Protein AF-A0A4Y2Q207-F1 (afdb_monomer_lite)

Radius of gyration: 20.6 Å; chains: 1; bounding box: 51×40×43 Å

pLDDT: mean 74.13, std 17.1, range [38.62, 97.88]

InterPro domains:
  IPR036397 Ribonuclease H superfamily [G3DSA:3.30.420.10] (2-113)

Structure (mmCIF, N/CA/C/O backbone):
data_AF-A0A4Y2Q207-F1
#
_entry.id   AF-A0A4Y2Q207-F1
#
loop_
_atom_site.group_PDB
_atom_site.id
_atom_site.type_symbol
_atom_site.label_atom_id
_atom_site.label_alt_id
_atom_site.label_comp_id
_atom_site.label_asym_id
_atom_site.label_entity_id
_atom_site.label_seq_id
_atom_site.pdbx_PDB_ins_code
_atom_site.Cartn_x
_atom_site.Cartn_y
_atom_site.Cartn_z
_atom_site.occupancy
_atom_site.B_iso_or_equiv
_atom_site.auth_seq_id
_atom_site.auth_comp_id
_atom_site.auth_asym_id
_atom_site.auth_atom_id
_atom_site.pdbx_PDB_model_num
ATOM 1 N N . MET A 1 1 ? 18.652 -3.432 -2.809 1.00 51.81 1 MET A N 1
ATOM 2 C CA . MET A 1 1 ? 17.576 -2.904 -1.948 1.00 51.81 1 MET A CA 1
ATOM 3 C C . MET A 1 1 ? 18.080 -1.594 -1.377 1.00 51.81 1 MET A C 1
ATOM 5 O O . MET A 1 1 ? 19.104 -1.617 -0.712 1.00 51.81 1 MET A O 1
ATOM 9 N N . VAL A 1 2 ? 17.460 -0.465 -1.726 1.00 60.44 2 VAL A N 1
ATOM 10 C CA . VAL A 1 2 ? 17.807 0.835 -1.131 1.00 60.44 2 VAL A CA 1
ATOM 11 C C . VAL A 1 2 ? 16.915 0.997 0.091 1.00 60.44 2 VAL A C 1
ATOM 13 O O . VAL A 1 2 ? 15.696 0.964 -0.050 1.00 60.44 2 VAL A O 1
ATOM 16 N N . CYS A 1 3 ? 17.508 1.103 1.276 1.00 70.88 3 CYS A N 1
ATOM 17 C CA . CYS A 1 3 ? 16.772 1.384 2.501 1.00 70.88 3 CYS A CA 1
ATOM 18 C C . CYS A 1 3 ? 16.899 2.881 2.779 1.00 70.88 3 CYS A C 1
ATOM 20 O O . CYS A 1 3 ? 18.012 3.383 2.927 1.00 70.88 3 CYS A O 1
ATOM 22 N N . ILE A 1 4 ? 15.779 3.600 2.782 1.00 82.88 4 ILE A N 1
ATOM 23 C CA . ILE A 1 4 ? 15.764 5.022 3.123 1.00 82.88 4 ILE A CA 1
ATOM 24 C C . ILE A 1 4 ? 15.659 5.117 4.643 1.00 82.88 4 ILE A C 1
ATOM 26 O O . ILE A 1 4 ? 14.707 4.604 5.230 1.00 82.88 4 ILE A O 1
ATOM 30 N N . SER A 1 5 ? 16.633 5.766 5.280 1.00 89.25 5 SER A N 1
ATOM 31 C CA . SER A 1 5 ? 16.590 6.015 6.720 1.00 89.25 5 SER A CA 1
ATOM 32 C C . SER A 1 5 ? 15.423 6.940 7.057 1.00 89.25 5 SER A C 1
ATOM 34 O O . SER A 1 5 ? 15.319 8.047 6.525 1.00 89.25 5 SER A O 1
ATOM 36 N N . LEU A 1 6 ? 14.543 6.496 7.954 1.00 89.50 6 LEU A N 1
ATOM 37 C CA . LEU A 1 6 ? 13.479 7.342 8.483 1.00 89.50 6 LEU A CA 1
ATOM 38 C C . LEU A 1 6 ? 14.076 8.411 9.401 1.00 89.50 6 LEU A C 1
ATOM 40 O O . LEU A 1 6 ? 14.979 8.141 10.191 1.00 89.50 6 LEU A O 1
ATOM 44 N N . THR A 1 7 ? 13.533 9.625 9.334 1.00 95.00 7 THR A N 1
ATOM 45 C CA . THR A 1 7 ? 13.849 10.661 10.320 1.00 95.00 7 THR A CA 1
ATOM 46 C C . THR A 1 7 ? 13.283 10.263 11.687 1.00 95.00 7 THR A C 1
ATOM 48 O O . THR A 1 7 ? 12.365 9.436 11.791 1.00 95.00 7 THR A O 1
ATOM 51 N N . ALA A 1 8 ? 13.798 10.873 12.758 1.00 95.31 8 ALA A N 1
ATOM 52 C CA . ALA A 1 8 ? 13.261 10.665 14.103 1.00 95.31 8 ALA A CA 1
ATOM 53 C C . ALA A 1 8 ? 11.764 11.029 14.181 1.00 95.31 8 ALA A C 1
ATOM 55 O O . ALA A 1 8 ? 10.983 10.298 14.788 1.00 95.31 8 ALA A O 1
ATOM 56 N N . GLY A 1 9 ? 11.352 12.100 13.491 1.00 96.62 9 GLY A N 1
ATOM 57 C CA . GLY A 1 9 ? 9.953 12.526 13.407 1.00 96.62 9 GLY A CA 1
ATOM 58 C C . GLY A 1 9 ? 9.052 11.492 12.727 1.00 96.62 9 GLY A C 1
ATOM 59 O O . GLY A 1 9 ? 8.022 11.126 13.289 1.00 96.62 9 GLY A O 1
ATOM 60 N N . HIS A 1 10 ? 9.463 10.952 11.571 1.00 93.12 10 HIS A N 1
ATOM 61 C CA . HIS A 1 10 ? 8.705 9.892 10.890 1.00 93.12 10 HIS A CA 1
ATOM 62 C C . HIS A 1 10 ? 8.578 8.642 11.767 1.00 93.12 10 HIS A C 1
ATOM 64 O O . HIS A 1 10 ? 7.493 8.082 11.907 1.00 93.12 10 HIS A O 1
ATOM 70 N N . SER A 1 11 ? 9.674 8.241 12.416 1.00 94.75 11 SER A N 1
ATOM 71 C CA . SER A 1 11 ? 9.689 7.076 13.306 1.00 94.75 11 SER A CA 1
ATOM 72 C C . SER A 1 11 ? 8.743 7.246 14.500 1.00 94.75 11 SER A C 1
ATOM 74 O O . SER A 1 11 ? 8.016 6.316 14.852 1.00 94.75 11 SER A O 1
ATOM 76 N N . ALA A 1 12 ? 8.719 8.436 15.110 1.00 96.69 12 ALA A N 1
ATOM 77 C CA . ALA A 1 12 ? 7.817 8.750 16.214 1.00 96.69 12 ALA A CA 1
ATOM 78 C C . ALA A 1 12 ? 6.346 8.765 15.769 1.00 96.69 12 ALA A C 1
ATOM 80 O O . ALA A 1 12 ? 5.500 8.199 16.461 1.00 96.69 12 ALA A O 1
ATOM 81 N N . ALA A 1 13 ? 6.045 9.343 14.602 1.00 97.06 13 ALA A N 1
ATOM 82 C CA . ALA A 1 13 ? 4.693 9.372 14.048 1.00 97.06 13 ALA A CA 1
ATOM 83 C C . ALA A 1 13 ? 4.166 7.960 13.746 1.00 97.06 13 ALA A C 1
ATOM 85 O O . ALA A 1 13 ? 3.066 7.616 14.174 1.00 97.06 13 ALA A O 1
ATOM 86 N N . HIS A 1 14 ? 4.971 7.113 13.093 1.00 94.00 14 HIS A N 1
ATOM 87 C CA . HIS A 1 14 ? 4.603 5.719 12.826 1.00 94.00 14 HIS A CA 1
ATOM 88 C C . HIS A 1 14 ? 4.359 4.941 14.121 1.00 94.00 14 HIS A C 1
ATOM 90 O O . HIS A 1 14 ? 3.379 4.206 14.229 1.00 94.00 14 HIS A O 1
ATOM 96 N N . ARG A 1 15 ? 5.226 5.125 15.126 1.00 96.62 15 ARG A N 1
ATOM 97 C CA . ARG A 1 15 ? 5.059 4.480 16.433 1.00 96.62 15 ARG A CA 1
ATOM 98 C C . ARG A 1 15 ? 3.774 4.926 17.119 1.00 96.62 15 ARG A C 1
ATOM 100 O O . ARG A 1 15 ? 3.045 4.076 17.616 1.00 96.62 15 ARG A O 1
ATOM 107 N N . ARG A 1 16 ? 3.499 6.230 17.143 1.00 97.88 16 ARG A N 1
ATOM 108 C CA . ARG A 1 16 ? 2.290 6.785 17.755 1.00 97.88 16 ARG A CA 1
ATOM 109 C C . ARG A 1 16 ? 1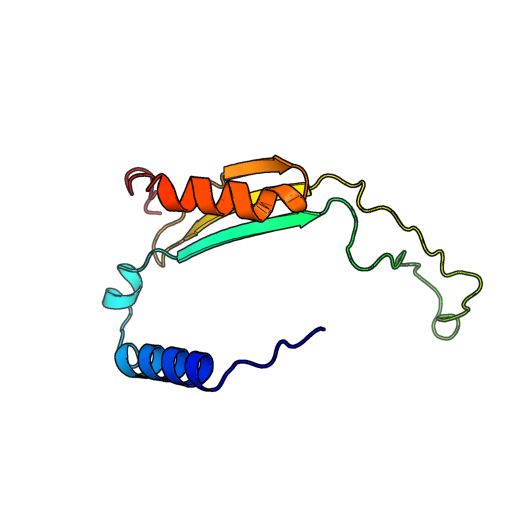.036 6.231 17.085 1.00 97.88 16 ARG A C 1
ATOM 111 O O . ARG A 1 16 ? 0.169 5.718 17.780 1.00 97.88 16 ARG A O 1
ATOM 118 N N . TRP A 1 17 ? 0.992 6.246 15.753 1.00 95.56 17 TRP A N 1
ATOM 119 C CA . TRP A 1 17 ? -0.121 5.675 14.999 1.00 95.56 17 TRP A CA 1
ATOM 120 C C . TRP A 1 17 ? -0.311 4.185 15.319 1.00 95.56 17 TRP A C 1
ATOM 122 O O . TRP A 1 17 ? -1.426 3.753 15.590 1.00 95.56 17 TRP A O 1
ATOM 132 N N . ALA A 1 18 ? 0.769 3.399 15.367 1.00 95.00 18 ALA A N 1
ATOM 133 C CA . ALA A 1 18 ? 0.684 1.979 15.710 1.00 95.00 18 ALA A CA 1
ATOM 134 C C . ALA A 1 18 ? 0.196 1.743 17.151 1.00 95.00 18 ALA A C 1
ATOM 136 O O . ALA A 1 18 ? -0.545 0.798 17.399 1.00 95.00 18 ALA A O 1
ATOM 137 N N . GLN A 1 19 ? 0.590 2.596 18.101 1.00 97.44 19 GLN A N 1
ATOM 138 C CA . GLN A 1 19 ? 0.135 2.520 19.492 1.00 97.44 19 GLN A CA 1
ATOM 139 C C . GLN A 1 19 ? -1.348 2.879 19.636 1.00 97.44 19 GLN A C 1
ATOM 141 O O . GLN A 1 19 ? -2.073 2.173 20.334 1.00 97.44 19 GLN A O 1
ATOM 146 N N . GLU A 1 20 ? -1.802 3.938 18.963 1.00 96.69 20 GLU A N 1
ATOM 147 C CA . GLU A 1 20 ? -3.204 4.382 18.966 1.00 96.69 20 GLU A CA 1
ATOM 148 C C . GLU A 1 20 ? -4.143 3.305 18.399 1.00 96.69 20 GLU A C 1
ATOM 150 O O . GLU A 1 20 ? -5.237 3.094 18.922 1.00 96.69 20 GLU A O 1
ATOM 155 N N . HIS A 1 21 ? -3.686 2.564 17.389 1.00 93.69 21 HIS A N 1
ATOM 156 C CA . HIS A 1 21 ? -4.475 1.540 16.702 1.00 93.69 21 HIS A CA 1
ATOM 157 C C . HIS A 1 21 ? -4.143 0.102 17.141 1.00 93.69 21 HIS A C 1
ATOM 159 O O . HIS A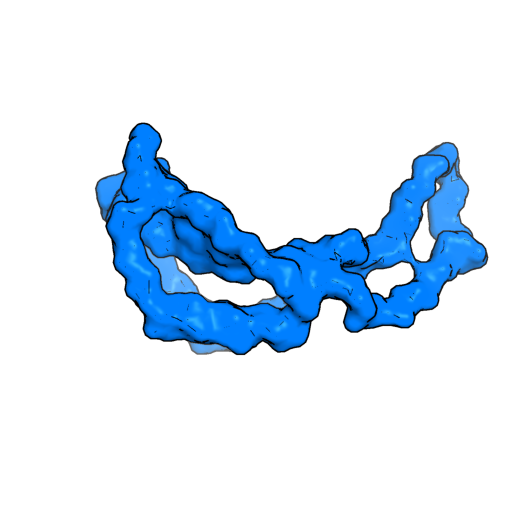 1 21 ? -4.642 -0.856 16.559 1.00 93.69 21 HIS A O 1
ATOM 165 N N . LEU A 1 22 ? -3.342 -0.078 18.200 1.00 95.69 22 LEU A N 1
ATOM 166 C CA . LEU A 1 22 ? -2.878 -1.396 18.662 1.00 95.69 22 LEU A CA 1
ATOM 167 C C . LEU A 1 22 ? -4.025 -2.344 19.044 1.00 95.69 22 LEU A C 1
ATOM 169 O O . LEU A 1 22 ? -3.897 -3.559 18.924 1.00 95.69 22 LEU A O 1
ATOM 173 N N . ARG A 1 23 ? -5.131 -1.787 19.547 1.00 96.19 23 ARG A N 1
ATOM 174 C CA . ARG A 1 23 ? -6.300 -2.545 20.020 1.00 96.19 23 ARG A CA 1
ATOM 175 C C . ARG A 1 23 ? -7.393 -2.705 18.967 1.00 96.19 23 ARG A C 1
ATOM 177 O O . ARG A 1 23 ? -8.463 -3.199 19.305 1.00 96.19 23 ARG A O 1
ATOM 184 N N . TRP A 1 24 ? -7.159 -2.267 17.731 1.00 95.44 24 TRP A N 1
ATOM 185 C CA . TRP A 1 24 ? -8.146 -2.430 16.672 1.00 95.44 24 TRP A CA 1
ATOM 186 C C . TRP A 1 24 ? -8.444 -3.905 16.423 1.00 95.44 24 TRP A C 1
ATOM 188 O O . TRP A 1 24 ? -7.551 -4.709 16.154 1.00 95.44 24 TRP A O 1
ATOM 198 N N . GLY A 1 25 ? -9.724 -4.246 16.533 1.00 92.69 25 GLY A N 1
ATOM 199 C CA . GLY A 1 25 ? -10.253 -5.542 16.171 1.00 92.69 25 GLY A CA 1
ATOM 200 C C . GLY A 1 25 ? -10.681 -5.576 14.708 1.00 92.69 25 GLY A C 1
ATOM 201 O O . GLY A 1 25 ? -10.481 -4.652 13.917 1.00 92.69 25 GLY A O 1
ATOM 202 N N . ARG A 1 26 ? -11.309 -6.688 14.325 1.00 91.75 26 ARG A N 1
ATOM 203 C CA . ARG A 1 26 ? -11.770 -6.894 12.947 1.00 91.75 26 ARG A CA 1
ATOM 204 C C . ARG A 1 26 ? -12.833 -5.875 12.525 1.00 91.75 26 ARG A C 1
ATOM 206 O O . ARG A 1 26 ? -12.864 -5.504 11.356 1.00 91.75 26 ARG A O 1
ATOM 213 N N . ALA A 1 27 ? -13.686 -5.437 13.451 1.00 90.44 27 ALA A N 1
ATOM 214 C CA . ALA A 1 27 ? -14.747 -4.472 13.174 1.00 90.44 27 ALA A CA 1
ATOM 215 C C . ALA A 1 27 ? -14.177 -3.079 12.872 1.00 90.44 27 ALA A C 1
ATOM 217 O O . ALA A 1 27 ? -14.587 -2.448 11.902 1.00 90.44 27 ALA A O 1
ATOM 218 N N . GLU A 1 28 ? -13.184 -2.631 13.640 1.00 91.56 28 GLU A N 1
ATOM 219 C CA . GLU A 1 28 ? -12.495 -1.362 13.407 1.00 91.56 28 GLU A CA 1
ATOM 220 C C . GLU A 1 28 ? -11.721 -1.395 12.087 1.00 91.56 28 GLU A C 1
ATOM 222 O O . GLU A 1 28 ? -11.894 -0.512 11.247 1.00 91.56 28 GLU A O 1
ATOM 227 N N . CYS A 1 29 ? -10.954 -2.462 11.844 1.00 90.69 29 CYS A N 1
ATOM 228 C CA . CYS A 1 29 ? -10.216 -2.631 10.592 1.00 90.69 29 CYS A CA 1
ATOM 229 C C . CYS A 1 29 ? -11.140 -2.739 9.366 1.00 90.69 29 CYS A C 1
ATOM 231 O O . CYS A 1 29 ? -10.758 -2.340 8.269 1.00 90.69 29 CYS A O 1
ATOM 233 N N . SER A 1 30 ? -12.364 -3.249 9.533 1.00 89.44 30 SER A N 1
ATOM 234 C CA . SER A 1 30 ? -13.358 -3.343 8.458 1.00 89.44 30 SER A CA 1
ATOM 235 C C . SER A 1 30 ? -13.837 -1.978 7.952 1.00 89.44 30 SER A C 1
ATOM 237 O O . SER A 1 30 ? -14.385 -1.911 6.851 1.00 89.44 30 SER A O 1
ATOM 239 N N . ASN A 1 31 ? -13.649 -0.910 8.730 1.00 88.88 31 ASN A N 1
ATOM 240 C CA . ASN A 1 31 ? -14.005 0.453 8.333 1.00 88.88 31 ASN A CA 1
ATOM 241 C C . ASN A 1 31 ? -12.868 1.167 7.582 1.00 88.88 31 ASN A C 1
ATOM 243 O O . ASN A 1 31 ? -13.043 2.301 7.142 1.00 88.88 31 ASN A O 1
ATOM 247 N N . VAL A 1 32 ? -11.706 0.523 7.433 1.00 88.75 32 VAL A N 1
ATOM 248 C CA . VAL A 1 32 ? -10.531 1.096 6.771 1.00 88.75 32 VAL A CA 1
ATOM 249 C C . VAL A 1 32 ? -10.527 0.714 5.294 1.00 88.75 32 VAL A C 1
ATOM 251 O O . VAL A 1 32 ? -10.594 -0.465 4.941 1.00 88.75 32 VAL A O 1
ATOM 254 N N . LEU A 1 33 ? -10.398 1.720 4.430 1.00 90.69 33 LEU A N 1
ATOM 255 C CA . LEU A 1 33 ? -10.116 1.548 3.010 1.00 90.69 33 LEU A CA 1
ATOM 256 C C . LEU A 1 33 ? -8.653 1.920 2.755 1.00 90.69 33 LEU A C 1
ATOM 258 O O . LEU A 1 33 ? -8.258 3.068 2.953 1.00 90.69 33 LEU A O 1
ATOM 262 N N . PHE A 1 34 ? -7.854 0.952 2.320 1.00 87.81 34 PHE A N 1
ATOM 263 C CA . PHE A 1 34 ? -6.497 1.190 1.846 1.00 87.81 34 PHE A CA 1
ATOM 264 C C . PHE A 1 34 ? -6.544 1.579 0.379 1.00 87.81 34 PHE A C 1
ATOM 266 O O . PHE A 1 34 ? -7.257 0.945 -0.392 1.00 87.81 34 PHE A O 1
ATOM 273 N N . THR A 1 35 ? -5.781 2.596 -0.007 1.00 87.12 35 THR A N 1
ATOM 274 C CA . THR A 1 35 ? -5.673 3.045 -1.397 1.00 87.12 35 THR A CA 1
ATOM 275 C C . THR A 1 35 ? -4.209 3.266 -1.721 1.00 87.12 35 THR A C 1
ATOM 277 O O . THR A 1 35 ? -3.526 3.936 -0.941 1.00 87.12 35 THR A O 1
ATOM 280 N N . ASP A 1 36 ? -3.735 2.769 -2.856 1.00 87.50 36 ASP A N 1
ATOM 281 C CA . ASP A 1 36 ? -2.366 3.023 -3.300 1.00 87.50 36 ASP A CA 1
ATOM 282 C C . ASP A 1 36 ? -2.304 3.294 -4.806 1.00 87.50 36 ASP A C 1
ATOM 284 O O . ASP A 1 36 ? -3.237 3.021 -5.566 1.00 87.50 36 ASP A O 1
ATOM 288 N N . VAL A 1 37 ? -1.194 3.890 -5.237 1.00 85.31 37 VAL A N 1
ATOM 289 C CA . VAL A 1 37 ? -0.843 4.021 -6.648 1.00 85.31 37 VAL A CA 1
ATOM 290 C C . VAL A 1 37 ? 0.461 3.269 -6.871 1.00 85.31 37 VAL A C 1
ATOM 292 O O . VAL A 1 37 ? 1.511 3.649 -6.363 1.00 85.31 37 VAL A O 1
ATOM 295 N N . SER A 1 38 ? 0.425 2.242 -7.708 1.00 85.69 38 SER A N 1
ATOM 296 C CA . SER A 1 38 ? 1.598 1.456 -8.086 1.00 85.69 38 SER A CA 1
ATOM 297 C C . SER A 1 38 ? 1.986 1.706 -9.546 1.00 85.69 38 SER A C 1
ATOM 299 O O . SER A 1 38 ? 1.134 1.875 -10.415 1.00 85.69 38 SER A O 1
ATOM 301 N N . TYR A 1 39 ? 3.290 1.732 -9.846 1.00 83.88 39 TYR A N 1
ATOM 302 C CA . TYR A 1 39 ? 3.804 1.845 -11.219 1.00 83.88 39 TYR A CA 1
ATOM 303 C C . TYR A 1 39 ? 4.494 0.555 -11.656 1.00 83.88 39 TYR A C 1
ATOM 305 O O . TYR A 1 39 ? 5.548 0.191 -11.128 1.00 83.88 39 TYR A O 1
ATOM 313 N N . PHE A 1 40 ? 3.950 -0.081 -12.687 1.00 83.12 40 PHE A N 1
ATOM 314 C CA . PHE A 1 40 ? 4.515 -1.268 -13.315 1.00 83.12 40 PHE A CA 1
ATOM 315 C C . PHE A 1 40 ? 5.262 -0.867 -14.583 1.00 83.12 40 PHE A C 1
ATOM 317 O O . PHE A 1 40 ? 4.673 -0.440 -15.574 1.00 83.12 40 PHE A O 1
ATOM 324 N N . SER A 1 41 ? 6.587 -0.987 -14.548 1.00 77.94 41 SER A N 1
ATOM 325 C CA . SER A 1 41 ? 7.436 -0.748 -15.715 1.00 77.94 41 SER A CA 1
ATOM 326 C C . SER A 1 41 ? 7.385 -1.949 -16.658 1.00 77.94 41 SER A C 1
ATOM 328 O O . SER A 1 41 ? 7.553 -3.080 -16.208 1.00 77.94 41 SER A O 1
ATOM 330 N N . VAL A 1 42 ? 7.230 -1.707 -17.964 1.00 74.00 42 VAL A N 1
ATOM 331 C CA . VAL A 1 42 ? 7.308 -2.767 -18.990 1.00 74.00 42 VAL A CA 1
ATOM 332 C C . VAL A 1 42 ? 8.728 -3.345 -19.090 1.00 74.00 42 VAL A C 1
ATOM 334 O O . VAL A 1 42 ? 8.912 -4.502 -19.450 1.00 74.00 42 VAL A O 1
ATOM 337 N N . GLN A 1 43 ? 9.749 -2.565 -18.723 1.00 68.56 43 GLN A N 1
ATOM 338 C CA . GLN A 1 43 ? 11.129 -3.040 -18.606 1.00 68.56 43 GLN A CA 1
ATOM 339 C C . GLN A 1 43 ? 11.462 -3.363 -17.145 1.00 68.56 43 GLN A C 1
ATOM 341 O O . GLN A 1 43 ? 11.187 -2.550 -16.255 1.00 68.56 43 GLN A O 1
ATOM 346 N N . SER A 1 44 ? 12.091 -4.516 -16.888 1.00 59.94 44 SER A N 1
ATOM 347 C CA . SER A 1 44 ? 12.534 -4.879 -15.541 1.00 59.94 44 SER A CA 1
ATOM 348 C C . SER A 1 44 ? 13.566 -3.863 -15.040 1.00 5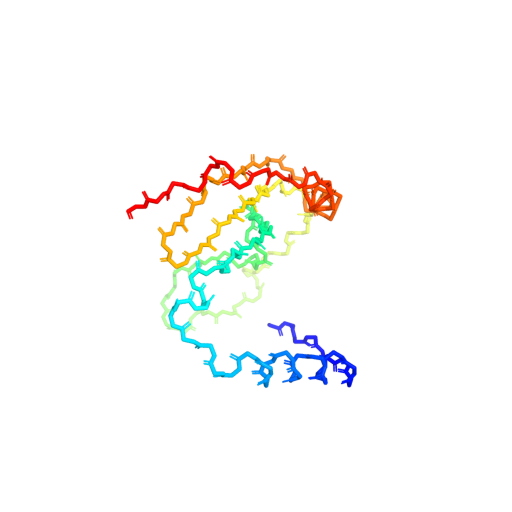9.94 44 SER A C 1
ATOM 350 O O . SER A 1 44 ? 14.602 -3.632 -15.662 1.00 59.94 44 SER A O 1
ATOM 352 N N . GLY A 1 45 ? 13.300 -3.247 -13.882 1.00 57.59 45 GLY A N 1
ATOM 353 C CA . GLY A 1 45 ? 14.216 -2.271 -13.269 1.00 57.59 45 GLY A CA 1
ATOM 354 C C . GLY A 1 45 ? 15.597 -2.853 -12.940 1.00 57.59 45 GLY A C 1
ATOM 355 O O . GLY A 1 45 ? 16.562 -2.114 -12.776 1.00 57.59 45 GLY A O 1
ATOM 356 N N . ASN A 1 46 ? 15.699 -4.183 -12.896 1.00 58.31 46 ASN A N 1
ATOM 357 C CA . ASN A 1 46 ? 16.949 -4.920 -12.897 1.00 58.31 46 ASN A CA 1
ATOM 358 C C . ASN A 1 46 ? 17.117 -5.533 -14.291 1.00 58.31 46 ASN A C 1
ATOM 360 O O . ASN A 1 46 ? 16.489 -6.547 -14.598 1.00 58.31 46 ASN A O 1
ATOM 364 N N . ARG A 1 47 ? 17.926 -4.906 -15.148 1.00 60.28 47 ARG A N 1
ATOM 365 C CA . ARG A 1 47 ? 18.197 -5.301 -16.547 1.00 60.28 47 ARG A CA 1
ATOM 366 C C . ARG A 1 47 ? 18.982 -6.619 -16.664 1.00 60.28 47 ARG A C 1
ATOM 368 O O . ARG A 1 47 ? 19.755 -6.818 -17.594 1.00 60.28 47 ARG A O 1
ATOM 375 N N . ARG A 1 48 ? 18.826 -7.529 -15.700 1.00 56.12 48 ARG A N 1
ATOM 376 C CA . ARG A 1 48 ? 19.355 -8.885 -15.784 1.00 56.12 48 ARG A CA 1
ATOM 377 C C . ARG A 1 48 ? 18.495 -9.661 -16.766 1.00 56.12 48 ARG A C 1
ATOM 379 O O . ARG A 1 48 ? 17.369 -10.035 -16.453 1.00 56.12 48 ARG A O 1
ATOM 386 N N . ILE A 1 49 ? 19.061 -9.936 -17.932 1.00 55.97 49 ILE A N 1
ATOM 387 C CA . ILE A 1 49 ? 18.599 -11.039 -18.765 1.00 55.97 49 ILE A CA 1
ATOM 388 C C . ILE A 1 49 ? 18.821 -12.307 -17.932 1.00 55.97 49 ILE A C 1
ATOM 390 O O . ILE A 1 49 ? 19.956 -12.641 -17.587 1.00 55.97 49 ILE A O 1
ATOM 394 N N . ILE A 1 50 ? 17.738 -12.976 -17.536 1.00 59.00 50 ILE A N 1
ATOM 395 C CA . ILE A 1 50 ? 17.823 -14.251 -16.823 1.00 59.00 50 ILE A CA 1
ATOM 396 C C . ILE A 1 50 ? 18.183 -15.309 -17.865 1.00 59.00 50 ILE A C 1
ATOM 398 O O . ILE A 1 50 ? 17.344 -15.718 -18.661 1.00 59.00 50 ILE A O 1
ATOM 402 N N . ILE A 1 51 ? 19.451 -15.719 -17.883 1.00 59.38 51 ILE A N 1
ATOM 403 C CA . ILE A 1 51 ? 19.939 -16.804 -18.735 1.00 59.38 51 ILE A CA 1
ATOM 404 C C . ILE A 1 51 ? 20.079 -18.045 -17.857 1.00 59.38 51 ILE A C 1
ATOM 406 O O . ILE A 1 51 ? 20.884 -18.059 -16.925 1.00 59.38 51 ILE A O 1
ATOM 410 N N . TRP A 1 52 ? 19.313 -19.094 -18.152 1.00 61.12 52 TRP A N 1
ATOM 411 C CA . TRP A 1 52 ? 19.491 -20.399 -17.520 1.00 61.12 52 TRP A CA 1
ATOM 412 C C . TRP A 1 52 ? 20.835 -20.989 -17.964 1.00 61.12 52 TRP A C 1
ATOM 414 O O . TRP A 1 52 ? 21.073 -21.155 -19.160 1.00 61.12 52 TRP A O 1
ATOM 424 N N . ARG A 1 53 ? 21.740 -21.266 -17.018 1.00 63.22 53 ARG A N 1
ATOM 425 C CA . ARG A 1 53 ? 23.053 -21.873 -17.294 1.00 63.22 53 ARG A CA 1
ATOM 426 C C . ARG A 1 53 ? 23.389 -22.943 -16.262 1.00 63.22 53 ARG A C 1
ATOM 428 O O . ARG A 1 53 ? 22.911 -22.896 -15.130 1.00 63.22 53 ARG A O 1
ATOM 435 N N . ALA A 1 54 ? 24.240 -23.890 -16.652 1.00 74.62 54 ALA A N 1
ATOM 436 C CA . ALA A 1 54 ? 24.758 -24.915 -15.755 1.00 74.62 54 ALA A CA 1
ATOM 437 C C . ALA A 1 54 ? 25.503 -24.292 -14.557 1.00 74.62 54 ALA A C 1
ATOM 439 O O . ALA A 1 54 ? 26.175 -23.257 -14.680 1.00 74.62 54 ALA A O 1
ATOM 440 N N . ARG A 1 55 ? 25.384 -24.943 -13.395 1.00 65.19 55 ARG A N 1
ATOM 441 C CA . ARG A 1 55 ? 26.010 -24.544 -12.126 1.00 65.19 55 ARG A CA 1
ATOM 442 C C . ARG A 1 55 ? 27.517 -24.309 -12.330 1.00 65.19 55 ARG A C 1
ATOM 444 O O . ARG A 1 55 ? 28.224 -25.222 -12.730 1.00 65.19 55 ARG A O 1
ATOM 451 N N . GLY A 1 56 ? 27.992 -23.090 -12.054 1.00 66.12 56 GLY A N 1
ATOM 452 C CA . GLY A 1 56 ? 29.417 -22.719 -12.131 1.00 66.12 56 GLY A CA 1
ATOM 453 C C . GLY A 1 56 ? 29.820 -21.777 -13.275 1.00 66.12 56 GLY A C 1
ATOM 454 O O . GLY A 1 56 ? 30.968 -21.357 -13.318 1.00 66.12 56 GLY A O 1
ATOM 455 N N . THR A 1 57 ? 28.903 -21.392 -14.172 1.00 66.62 57 THR A N 1
ATOM 456 C CA . THR A 1 57 ? 29.205 -20.508 -15.330 1.00 66.62 57 THR A CA 1
ATOM 457 C C . THR A 1 57 ? 28.599 -19.097 -15.233 1.00 66.62 57 THR A C 1
ATOM 459 O O . THR A 1 57 ? 28.596 -18.332 -16.202 1.00 66.62 57 THR A O 1
ATOM 462 N N . GLY A 1 58 ? 28.044 -18.742 -14.071 1.00 59.75 58 GLY A N 1
ATOM 463 C CA . GLY A 1 58 ? 27.401 -17.449 -13.833 1.00 59.75 58 GLY A CA 1
ATOM 464 C C . GLY A 1 58 ? 28.407 -16.403 -13.360 1.00 59.75 58 GLY A C 1
ATOM 465 O O . GLY A 1 58 ? 29.107 -16.659 -12.387 1.00 59.75 58 GLY A O 1
ATOM 466 N N . ASN A 1 59 ? 28.414 -15.234 -14.013 1.00 59.31 59 ASN A N 1
ATOM 467 C CA . ASN A 1 59 ? 29.155 -13.996 -13.681 1.00 59.31 59 ASN A CA 1
ATOM 468 C C . ASN A 1 59 ? 30.375 -13.654 -14.561 1.00 59.31 59 ASN A C 1
ATOM 470 O O . ASN A 1 59 ? 31.308 -13.022 -14.075 1.00 59.31 59 ASN A O 1
ATOM 474 N N . ASN A 1 60 ? 30.374 -13.981 -15.860 1.00 64.81 60 ASN A N 1
ATOM 475 C CA . ASN A 1 60 ? 31.324 -13.340 -16.781 1.00 64.81 60 ASN A CA 1
ATOM 476 C C . ASN A 1 60 ? 30.781 -11.953 -17.219 1.00 64.81 60 ASN A C 1
ATOM 478 O O . ASN A 1 60 ? 29.708 -11.901 -17.832 1.00 64.81 60 ASN A O 1
ATOM 482 N N . PRO A 1 61 ? 31.492 -10.844 -16.926 1.00 61.41 61 PRO A N 1
ATOM 483 C CA . PRO A 1 61 ? 31.073 -9.485 -17.283 1.00 61.41 61 PRO A CA 1
ATOM 484 C C . PRO A 1 61 ? 30.937 -9.251 -18.797 1.00 61.41 61 PRO A C 1
ATOM 486 O O . PRO A 1 61 ? 30.176 -8.378 -19.196 1.00 61.41 61 PRO A O 1
ATOM 489 N N . ALA A 1 62 ? 31.561 -10.074 -19.649 1.00 62.31 62 ALA A N 1
ATOM 490 C CA . ALA A 1 62 ? 31.394 -10.028 -21.106 1.00 62.31 62 ALA A CA 1
ATOM 491 C C . ALA A 1 62 ? 29.962 -10.349 -21.587 1.00 62.31 62 ALA A C 1
ATOM 493 O O . ALA A 1 62 ? 29.640 -10.120 -22.750 1.00 62.31 62 ALA A O 1
ATOM 494 N N . PHE A 1 63 ? 29.093 -10.878 -20.715 1.00 56.81 63 PHE A N 1
ATOM 495 C CA . PHE A 1 63 ? 27.689 -11.181 -21.028 1.00 56.81 63 PHE A CA 1
ATOM 496 C C . PHE A 1 63 ? 26.694 -10.269 -20.297 1.00 56.81 63 PHE A C 1
ATOM 498 O O . PHE A 1 63 ? 25.502 -10.576 -20.244 1.00 56.81 63 PHE A O 1
ATOM 505 N N . VAL A 1 64 ? 27.171 -9.166 -19.713 1.00 55.56 64 VAL A N 1
ATOM 506 C CA . VAL A 1 64 ? 26.338 -8.148 -19.067 1.00 55.56 64 VAL A CA 1
ATOM 507 C C . VAL A 1 64 ? 26.266 -6.939 -19.996 1.00 55.56 64 VAL A C 1
ATOM 509 O O . VAL A 1 64 ? 27.272 -6.287 -20.247 1.00 55.56 64 VAL A O 1
ATOM 512 N N . HIS A 1 65 ? 25.078 -6.648 -20.529 1.00 58.78 65 HIS A N 1
ATOM 513 C CA . HIS A 1 65 ? 24.851 -5.480 -21.380 1.00 58.78 6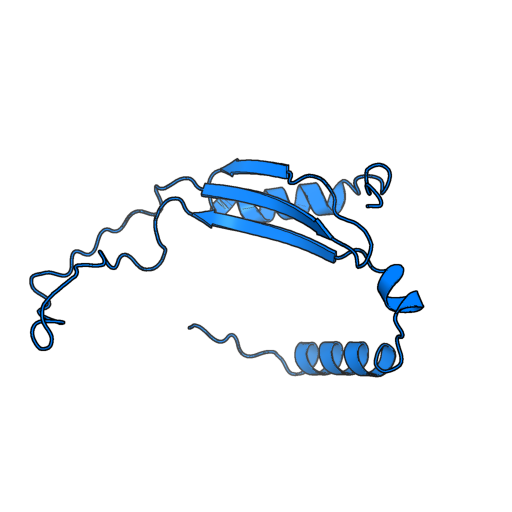5 HIS A CA 1
ATOM 514 C C . HIS A 1 65 ? 24.167 -4.358 -20.585 1.00 58.78 65 HIS A C 1
ATOM 516 O O . HIS A 1 65 ? 23.061 -4.536 -20.069 1.00 58.78 65 HIS A O 1
ATOM 522 N N . GLU A 1 66 ? 24.808 -3.192 -20.495 1.00 50.84 66 GLU A N 1
ATOM 523 C CA . GLU A 1 66 ? 24.219 -1.989 -19.905 1.00 50.84 66 GLU A CA 1
ATOM 524 C C . GLU A 1 66 ? 23.332 -1.264 -20.927 1.00 50.84 66 GLU A C 1
ATOM 526 O O . GLU A 1 66 ? 23.819 -0.524 -21.773 1.00 50.84 66 GLU A O 1
ATOM 531 N N . SER A 1 67 ? 22.008 -1.431 -20.850 1.00 54.53 67 SER A N 1
ATOM 532 C CA . SER A 1 67 ? 21.083 -0.681 -21.716 1.00 54.53 67 SER A CA 1
ATOM 533 C C . SER A 1 67 ? 20.477 0.528 -21.004 1.00 54.53 67 SER A C 1
ATOM 535 O O . SER A 1 67 ? 19.423 0.435 -20.384 1.00 54.53 67 SER A O 1
ATOM 537 N N . ALA A 1 68 ? 21.113 1.700 -21.056 1.00 59.25 68 ALA A N 1
ATOM 538 C CA . ALA A 1 68 ? 20.481 2.923 -20.561 1.00 59.25 68 ALA A CA 1
ATOM 539 C C . ALA A 1 68 ? 19.338 3.361 -21.487 1.00 59.25 68 ALA A C 1
ATOM 541 O O . ALA A 1 68 ? 19.603 3.803 -22.595 1.00 59.25 68 ALA A O 1
ATOM 542 N N . GLN A 1 69 ? 18.086 3.299 -21.013 1.00 53.66 69 GLN A N 1
ATOM 543 C CA . GLN A 1 69 ? 17.011 4.192 -21.464 1.00 53.66 69 GLN A CA 1
ATOM 544 C C . GLN A 1 69 ? 15.805 4.155 -20.510 1.00 53.66 69 GLN A C 1
ATOM 546 O O . GLN A 1 69 ? 15.122 3.146 -20.369 1.00 53.66 69 GLN A O 1
ATOM 551 N N . PHE A 1 70 ? 15.491 5.296 -19.893 1.00 50.44 70 PHE A N 1
ATOM 552 C CA . PHE A 1 70 ? 14.175 5.597 -19.308 1.00 50.44 70 PHE A CA 1
ATOM 553 C C . PHE A 1 70 ? 13.151 5.873 -20.433 1.00 50.44 70 PHE A C 1
ATOM 555 O O . PHE A 1 70 ? 12.518 6.925 -20.476 1.00 50.44 70 PHE A O 1
ATOM 562 N N . GLY A 1 71 ? 13.044 4.955 -21.397 1.00 55.84 71 GLY A N 1
ATOM 563 C CA . GLY A 1 71 ? 12.166 5.075 -22.569 1.00 55.84 71 GLY A CA 1
ATOM 564 C C . GLY A 1 71 ? 10.959 4.136 -22.538 1.00 55.84 71 GLY A C 1
ATOM 565 O O . GLY A 1 71 ? 9.996 4.354 -23.268 1.00 55.84 71 GLY A O 1
ATOM 566 N N . GLY A 1 72 ? 10.985 3.107 -21.685 1.00 64.88 72 GLY A N 1
ATOM 567 C CA . GLY A 1 72 ? 9.879 2.168 -21.531 1.00 64.88 72 GLY A CA 1
ATOM 568 C C . GLY A 1 72 ? 8.701 2.815 -20.810 1.00 64.88 72 GLY A C 1
ATOM 569 O O . GLY A 1 72 ? 8.826 3.245 -19.661 1.00 64.88 72 GLY A O 1
ATOM 570 N N . GLY A 1 73 ? 7.552 2.878 -21.484 1.00 74.44 73 GLY A N 1
ATOM 571 C CA . GLY A 1 73 ? 6.281 3.162 -20.829 1.00 74.44 73 GLY A CA 1
ATOM 572 C C . GLY A 1 73 ? 5.992 2.151 -19.716 1.00 74.44 73 GLY A C 1
ATOM 573 O O . GLY A 1 73 ? 6.605 1.085 -19.620 1.00 74.44 73 GLY A O 1
ATOM 574 N N . GLY A 1 74 ? 5.058 2.497 -18.850 1.00 81.69 74 GLY A N 1
ATOM 575 C CA . GLY A 1 74 ? 4.555 1.611 -17.818 1.00 81.69 74 GLY A CA 1
ATOM 576 C C . GLY A 1 74 ? 3.074 1.831 -17.609 1.00 81.69 74 GLY A C 1
ATOM 577 O O . GLY A 1 74 ? 2.452 2.697 -18.232 1.00 81.69 74 GLY A O 1
ATOM 578 N N . VAL A 1 75 ? 2.511 1.027 -16.725 1.00 86.50 75 VAL A N 1
ATOM 579 C CA . VAL A 1 75 ? 1.125 1.157 -16.303 1.00 86.50 75 VAL A CA 1
ATOM 580 C C . VAL A 1 75 ? 1.127 1.695 -14.884 1.00 86.50 75 VAL A C 1
ATOM 582 O O . VAL A 1 75 ? 1.730 1.113 -13.984 1.00 86.50 75 VAL A O 1
ATOM 585 N N . ILE A 1 76 ? 0.469 2.832 -14.699 1.00 86.62 76 ILE A N 1
ATOM 586 C CA . ILE A 1 76 ? 0.085 3.336 -13.387 1.00 86.62 76 ILE A CA 1
ATOM 587 C C . ILE A 1 76 ? -1.224 2.640 -13.039 1.00 86.62 76 ILE A C 1
ATOM 589 O O . ILE A 1 76 ? -2.185 2.732 -13.802 1.00 86.62 76 ILE A O 1
ATOM 593 N N . VAL A 1 77 ? -1.242 1.935 -11.919 1.00 87.50 77 VAL A N 1
ATOM 594 C CA . VAL A 1 77 ? -2.420 1.263 -11.378 1.00 87.50 77 VAL A CA 1
ATOM 595 C C . VAL A 1 77 ? -2.799 1.978 -10.096 1.00 87.50 77 VAL A C 1
ATOM 597 O O . VAL A 1 77 ? -1.942 2.197 -9.244 1.00 87.50 77 VAL A O 1
ATOM 600 N N . TRP A 1 78 ? -4.064 2.347 -9.977 1.00 89.00 78 TRP A N 1
ATOM 601 C CA . TRP A 1 78 ? -4.661 2.778 -8.724 1.00 89.00 78 TRP A CA 1
ATOM 602 C C . TRP A 1 78 ? -5.706 1.758 -8.304 1.00 89.00 78 TRP A C 1
ATOM 604 O O . TRP A 1 78 ? -6.504 1.306 -9.133 1.00 89.00 78 TRP A O 1
ATOM 614 N N . ASP A 1 79 ? -5.690 1.413 -7.026 1.00 89.12 79 ASP A N 1
ATOM 615 C CA . ASP A 1 79 ? -6.645 0.495 -6.438 1.00 89.12 79 ASP A CA 1
ATOM 616 C C . ASP A 1 79 ? -7.056 0.923 -5.034 1.00 89.12 79 ASP A C 1
ATOM 618 O O . ASP A 1 79 ? -6.492 1.830 -4.413 1.00 89.12 79 ASP A O 1
ATOM 622 N N . SER A 1 80 ? -8.132 0.307 -4.561 1.00 88.38 80 SER A N 1
ATOM 623 C CA . SER A 1 80 ? -8.586 0.444 -3.190 1.00 88.38 80 SER A CA 1
ATOM 624 C C . SER A 1 80 ? -9.086 -0.895 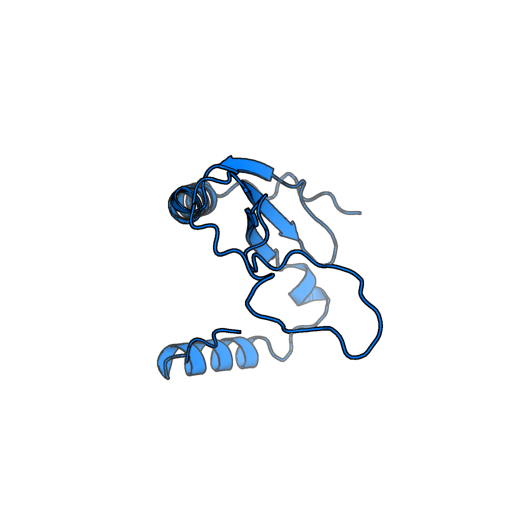-2.668 1.00 88.38 80 SER A C 1
ATOM 626 O O . SER A 1 80 ? -9.834 -1.603 -3.347 1.00 88.38 80 SER A O 1
ATOM 628 N N . VAL A 1 81 ? -8.686 -1.244 -1.450 1.00 91.56 81 VAL A N 1
ATOM 629 C CA . VAL A 1 81 ? -8.991 -2.527 -0.817 1.00 91.56 81 VAL A CA 1
ATOM 630 C C . VAL A 1 81 ? -9.358 -2.337 0.650 1.00 91.56 81 VAL A C 1
ATOM 632 O O . VAL A 1 81 ? -8.762 -1.539 1.369 1.00 91.56 81 VAL A O 1
ATOM 635 N N . SER A 1 82 ? -10.354 -3.083 1.106 1.00 91.94 82 SER A N 1
ATOM 636 C CA . SER A 1 82 ? -10.722 -3.230 2.512 1.00 91.94 82 SER A CA 1
ATOM 637 C C . SER A 1 82 ? -10.827 -4.717 2.853 1.00 91.94 82 SER A C 1
ATOM 639 O O . SER A 1 82 ? -10.722 -5.581 1.984 1.00 91.94 82 SER A O 1
ATOM 641 N N . ILE A 1 83 ? -11.057 -5.042 4.126 1.00 90.38 83 ILE A N 1
ATOM 642 C CA . ILE A 1 83 ? -11.206 -6.442 4.563 1.00 90.38 83 ILE A CA 1
ATOM 643 C C . ILE A 1 83 ? -12.356 -7.165 3.842 1.00 90.38 83 ILE A C 1
ATOM 645 O O . ILE A 1 83 ? -12.269 -8.371 3.629 1.00 90.38 83 ILE A O 1
ATOM 649 N N . ASN A 1 84 ? -13.420 -6.449 3.470 1.00 91.56 84 ASN A N 1
ATOM 650 C CA . ASN A 1 84 ? -14.636 -7.059 2.919 1.00 91.56 84 ASN A CA 1
ATOM 651 C C . ASN A 1 84 ? -14.846 -6.772 1.429 1.00 91.56 84 ASN A C 1
ATOM 653 O O . ASN A 1 84 ? -15.856 -7.192 0.868 1.00 91.56 84 ASN A O 1
ATOM 657 N N . ALA A 1 85 ? -13.973 -5.986 0.798 1.00 86.62 85 ALA A N 1
ATOM 658 C CA . ALA A 1 85 ? -14.221 -5.509 -0.552 1.00 86.62 85 ALA A CA 1
ATOM 659 C C . ALA A 1 85 ? -12.964 -4.981 -1.239 1.00 86.62 85 ALA A C 1
ATOM 661 O O . ALA A 1 85 ? -11.962 -4.644 -0.611 1.00 86.62 85 ALA A O 1
ATOM 662 N N . ARG A 1 86 ? -13.061 -4.841 -2.557 1.00 88.19 86 ARG A N 1
ATOM 663 C CA . ARG A 1 86 ? -12.085 -4.139 -3.389 1.00 88.19 86 ARG A CA 1
ATOM 664 C C . ARG A 1 86 ? -12.812 -3.367 -4.479 1.00 88.19 86 ARG A C 1
ATOM 666 O O . ARG A 1 86 ? -13.893 -3.778 -4.903 1.00 88.19 86 ARG A O 1
ATOM 673 N N . THR A 1 87 ? -12.225 -2.266 -4.922 1.00 83.81 87 THR A N 1
ATOM 674 C CA . THR A 1 87 ? -12.697 -1.547 -6.108 1.00 83.81 87 THR A CA 1
ATOM 675 C C . THR A 1 87 ? -12.061 -2.134 -7.364 1.00 83.81 87 THR A C 1
ATOM 677 O O . THR A 1 87 ? -11.049 -2.836 -7.296 1.00 83.81 87 THR A O 1
ATOM 680 N N . ASP A 1 88 ? -12.634 -1.823 -8.523 1.00 87.50 88 ASP A N 1
ATOM 681 C CA . ASP A 1 88 ? -11.977 -2.104 -9.796 1.00 87.50 88 ASP A CA 1
ATOM 682 C C . ASP A 1 88 ? -10.630 -1.373 -9.887 1.00 87.50 88 ASP A C 1
ATOM 684 O O . ASP A 1 88 ? -10.432 -0.302 -9.302 1.00 87.50 88 ASP A O 1
ATOM 688 N N . LEU A 1 89 ? -9.697 -1.969 -10.629 1.00 86.50 89 LEU A N 1
ATOM 689 C CA . LEU A 1 89 ? -8.381 -1.388 -10.868 1.00 86.50 89 LEU A CA 1
ATOM 690 C C . LEU A 1 89 ? -8.490 -0.290 -11.922 1.00 86.50 89 LEU A C 1
ATOM 692 O O . LEU A 1 89 ? -8.924 -0.539 -13.049 1.00 86.50 89 LEU A O 1
ATOM 696 N N . TYR A 1 90 ? -8.015 0.907 -11.594 1.00 86.81 90 TYR A N 1
ATOM 697 C CA . TYR A 1 90 ? -7.864 1.968 -12.579 1.00 86.81 90 TYR A CA 1
ATOM 698 C C . TYR A 1 90 ? -6.452 1.938 -13.161 1.00 86.81 90 TYR A C 1
ATOM 700 O O . TYR A 1 90 ? -5.470 2.168 -12.457 1.00 86.81 90 TYR A O 1
ATOM 708 N N . THR A 1 91 ? -6.343 1.680 -14.463 1.00 85.62 91 THR A N 1
ATOM 709 C CA . THR A 1 91 ? -5.056 1.602 -15.163 1.00 85.62 91 THR A CA 1
ATOM 710 C C . THR A 1 91 ? -4.868 2.773 -16.114 1.00 85.62 91 THR A C 1
ATOM 712 O O . THR A 1 91 ? -5.748 3.070 -16.922 1.00 85.62 91 THR A O 1
ATOM 715 N N . ARG A 1 92 ? -3.682 3.381 -16.108 1.00 84.31 92 ARG A N 1
ATOM 716 C CA . ARG A 1 92 ? -3.277 4.374 -17.106 1.00 84.31 92 ARG A CA 1
ATOM 717 C C . ARG A 1 92 ? -1.893 4.061 -17.652 1.00 84.31 92 ARG A C 1
ATOM 719 O O . ARG A 1 92 ? -0.928 3.961 -16.900 1.00 84.31 92 ARG A O 1
ATOM 726 N N . VAL A 1 93 ? -1.784 3.982 -18.976 1.00 84.12 93 VAL A N 1
ATOM 727 C CA . VAL A 1 93 ? -0.487 3.913 -19.658 1.00 84.12 93 VAL A CA 1
ATOM 728 C C . VAL A 1 93 ? 0.196 5.276 -19.554 1.00 84.12 93 VAL A C 1
ATOM 730 O O . VAL A 1 93 ? -0.399 6.310 -19.869 1.00 84.12 93 VAL A O 1
ATOM 733 N N . GLY A 1 94 ? 1.442 5.296 -19.091 1.00 76.38 94 GLY A N 1
ATOM 734 C CA . GLY A 1 94 ? 2.177 6.537 -18.883 1.00 76.38 94 GLY A CA 1
ATOM 735 C C . GLY A 1 94 ? 3.647 6.323 -18.549 1.00 76.38 94 GLY A C 1
ATOM 736 O O . GLY A 1 94 ? 4.118 5.204 -18.363 1.00 76.38 94 GLY A O 1
ATOM 737 N N . ARG A 1 95 ? 4.397 7.423 -18.487 1.00 73.62 95 ARG A N 1
ATOM 738 C CA . ARG A 1 95 ? 5.793 7.415 -18.031 1.00 73.62 95 ARG A CA 1
ATOM 739 C C . ARG A 1 95 ? 5.836 7.551 -16.512 1.00 73.62 95 ARG A C 1
ATOM 741 O O . ARG A 1 95 ? 5.031 8.286 -15.943 1.00 73.62 95 ARG A O 1
ATOM 748 N N . LYS A 1 96 ? 6.834 6.933 -15.872 1.00 69.44 96 LYS A N 1
ATOM 749 C CA . LYS A 1 96 ? 7.069 7.030 -14.419 1.00 69.44 96 LYS A CA 1
ATOM 750 C C . LYS A 1 96 ? 7.140 8.477 -13.911 1.00 69.44 96 LYS A C 1
ATOM 752 O O . LYS A 1 96 ? 6.762 8.741 -12.780 1.00 69.44 96 LYS A O 1
ATOM 757 N N . THR A 1 97 ? 7.588 9.422 -14.736 1.00 66.00 97 THR A N 1
ATOM 758 C CA . THR A 1 97 ? 7.678 10.850 -14.387 1.00 66.00 97 THR A CA 1
ATOM 759 C C . THR A 1 97 ? 6.324 11.485 -14.075 1.00 66.00 97 THR A C 1
ATOM 761 O O . THR A 1 97 ? 6.254 12.350 -13.213 1.00 66.00 97 THR A O 1
ATOM 764 N N . LEU A 1 98 ? 5.244 11.022 -14.714 1.00 65.88 98 LEU A N 1
ATOM 765 C CA . LEU A 1 98 ? 3.887 11.535 -14.486 1.00 65.88 98 LEU A CA 1
ATOM 766 C C . LEU A 1 98 ? 3.198 10.878 -13.281 1.00 65.88 98 LEU A C 1
ATOM 768 O O . LEU A 1 98 ? 2.073 11.239 -12.945 1.00 65.88 98 LEU A O 1
ATOM 772 N N . PHE A 1 99 ? 3.852 9.909 -12.629 1.00 65.38 99 PHE A N 1
ATOM 773 C CA . PHE A 1 99 ? 3.300 9.180 -11.488 1.00 65.38 99 PHE A CA 1
ATOM 774 C C . PHE A 1 99 ? 2.873 10.125 -10.362 1.00 65.38 99 PHE A C 1
ATOM 776 O O . PHE A 1 99 ? 1.751 10.021 -9.878 1.00 65.38 99 PHE A O 1
ATOM 783 N N . PHE A 1 100 ? 3.731 11.079 -9.989 1.00 63.75 100 PHE A N 1
ATOM 784 C CA . PHE A 1 100 ? 3.442 12.009 -8.897 1.00 63.75 100 PHE A CA 1
ATOM 785 C C . PHE A 1 100 ? 2.288 12.959 -9.234 1.00 63.75 100 PHE A C 1
ATOM 787 O O . PHE A 1 100 ? 1.405 13.159 -8.406 1.00 63.75 100 PHE A O 1
ATOM 794 N N . GLU A 1 101 ? 2.236 13.491 -10.457 1.00 64.69 101 GLU A N 1
ATOM 795 C CA . GLU A 1 101 ? 1.140 14.368 -10.892 1.00 64.69 101 GLU A CA 1
ATOM 796 C C . GLU A 1 101 ? -0.203 13.630 -10.917 1.00 64.69 101 GLU A C 1
ATOM 798 O O . GLU A 1 101 ? -1.213 14.146 -10.438 1.00 64.69 101 GLU A O 1
ATOM 803 N N . ILE A 1 102 ? -0.214 12.396 -11.427 1.00 64.12 102 ILE A N 1
ATOM 804 C CA . ILE A 1 102 ? -1.419 11.566 -11.497 1.00 64.12 102 ILE A CA 1
ATOM 805 C C . ILE A 1 102 ? -1.870 11.144 -10.094 1.00 64.12 102 ILE A C 1
ATOM 807 O O . ILE A 1 102 ? -3.058 11.250 -9.797 1.00 64.12 102 ILE A O 1
ATOM 811 N N . ALA A 1 103 ? -0.948 10.744 -9.215 1.00 61.09 103 ALA A N 1
ATOM 812 C CA . ALA A 1 103 ? -1.260 10.396 -7.830 1.00 61.09 103 ALA A CA 1
ATOM 813 C C . ALA A 1 103 ? -1.873 11.582 -7.064 1.00 61.09 103 ALA A C 1
ATOM 815 O O . ALA A 1 103 ? -2.869 11.414 -6.362 1.00 61.09 103 ALA A O 1
ATOM 816 N N . ILE A 1 104 ? -1.348 12.799 -7.257 1.00 63.44 104 ILE A N 1
ATOM 817 C CA . ILE A 1 104 ? -1.900 14.018 -6.647 1.00 63.44 104 ILE A CA 1
ATOM 818 C C . ILE A 1 104 ? -3.297 14.330 -7.200 1.00 63.44 104 ILE A C 1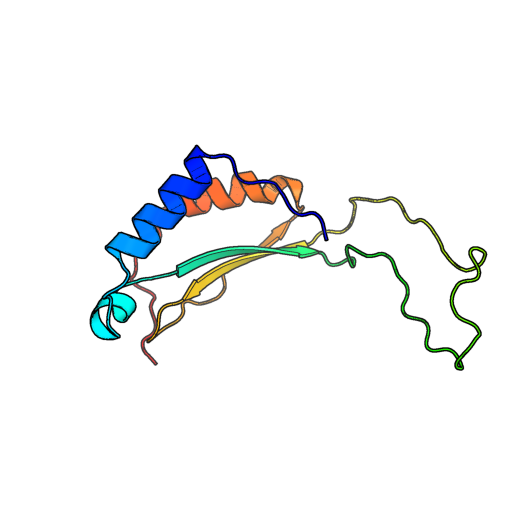
ATOM 820 O O . ILE A 1 104 ? -4.202 14.655 -6.433 1.00 63.44 104 ILE A O 1
ATOM 824 N N . LEU A 1 105 ? -3.501 14.232 -8.517 1.00 61.56 105 LEU A N 1
ATOM 825 C CA . LEU A 1 105 ? -4.807 14.486 -9.133 1.00 61.56 105 LEU A CA 1
ATOM 826 C C . LEU A 1 105 ? -5.870 13.482 -8.669 1.00 61.56 105 LEU A C 1
ATOM 828 O O . LEU A 1 105 ? -7.001 13.887 -8.402 1.00 61.56 105 LEU A O 1
ATOM 832 N N . ILE A 1 106 ? -5.510 12.204 -8.527 1.00 60.00 106 ILE A N 1
ATOM 833 C CA . ILE A 1 106 ? -6.406 11.159 -8.011 1.00 60.00 106 ILE A CA 1
ATOM 834 C C . ILE A 1 106 ? -6.714 11.410 -6.527 1.00 60.00 106 ILE A C 1
ATOM 836 O O . ILE A 1 106 ? -7.885 11.437 -6.151 1.00 60.00 106 ILE A O 1
ATOM 840 N N . GLY A 1 107 ? -5.698 11.702 -5.706 1.00 56.19 107 GLY A N 1
ATOM 841 C CA . GLY A 1 107 ? -5.876 12.003 -4.281 1.00 56.19 107 GLY A CA 1
ATOM 842 C C . GLY A 1 107 ? -6.724 13.253 -4.011 1.00 56.19 107 GLY A C 1
ATOM 843 O O . GLY A 1 107 ? -7.474 13.293 -3.040 1.00 56.19 107 GLY A O 1
ATOM 844 N N . ARG A 1 108 ? -6.674 14.263 -4.893 1.00 56.19 108 ARG A N 1
ATOM 845 C CA . ARG A 1 108 ? -7.499 15.483 -4.789 1.00 56.19 108 ARG A CA 1
ATOM 846 C C . ARG A 1 108 ? -8.933 15.299 -5.275 1.00 56.19 108 ARG A C 1
ATOM 848 O O . ARG A 1 108 ? -9.795 16.074 -4.872 1.00 56.19 108 ARG A O 1
ATOM 855 N N . LYS A 1 109 ? -9.195 14.326 -6.154 1.00 54.53 109 LYS A N 1
ATOM 856 C CA . LYS A 1 109 ? -10.522 14.129 -6.752 1.00 54.53 109 LYS A CA 1
ATOM 857 C C . LYS A 1 109 ? -11.493 13.321 -5.900 1.00 54.53 109 LYS A C 1
ATOM 859 O O . LYS A 1 109 ? -12.642 13.246 -6.315 1.00 54.53 109 LYS A O 1
ATOM 864 N N . GLY A 1 110 ? -11.072 12.784 -4.747 1.00 49.66 110 GLY A N 1
ATOM 865 C CA . GLY A 1 110 ? -11.965 12.182 -3.749 1.00 49.66 110 GLY A CA 1
ATOM 866 C C . GLY A 1 110 ? -13.078 11.359 -4.394 1.00 49.66 110 GLY A C 1
ATOM 867 O O . GLY A 1 110 ? -14.247 11.729 -4.297 1.00 49.66 110 GLY A O 1
ATOM 868 N N . PHE A 1 111 ? -12.716 10.320 -5.154 1.00 47.59 111 PHE A N 1
ATOM 869 C CA . PHE A 1 111 ? -13.723 9.485 -5.800 1.00 47.59 111 PHE A CA 1
ATOM 870 C C . PHE A 1 111 ? -14.596 8.845 -4.712 1.00 47.59 111 PHE A C 1
ATOM 872 O O . PHE A 1 111 ? -14.095 8.219 -3.780 1.00 47.59 111 PHE A O 1
ATOM 879 N N . SER A 1 112 ? -15.903 9.088 -4.816 1.00 42.16 112 SER A N 1
ATOM 880 C CA . SER A 1 112 ? -16.938 8.610 -3.899 1.00 42.16 112 SER A CA 1
ATOM 881 C C . SER A 1 112 ? -16.818 7.100 -3.665 1.00 42.16 112 SER A C 1
ATOM 883 O O . SER A 1 112 ? -16.682 6.340 -4.623 1.00 42.16 112 SER A O 1
ATOM 885 N N . LEU A 1 113 ? -16.958 6.668 -2.404 1.00 43.09 113 LEU A N 1
ATOM 886 C CA . LEU A 1 113 ? -17.029 5.270 -1.936 1.00 43.09 113 LEU A CA 1
ATOM 887 C C . LEU A 1 113 ? -18.145 4.416 -2.598 1.00 43.09 113 LEU A C 1
ATOM 889 O O . LEU A 1 113 ? -18.376 3.279 -2.191 1.00 43.09 113 LEU A O 1
ATOM 893 N N . GLY A 1 114 ? -18.853 4.930 -3.607 1.00 44.41 114 GLY A N 1
ATOM 894 C CA . GLY A 1 114 ? -20.010 4.298 -4.243 1.00 44.41 114 GLY A CA 1
ATOM 895 C C . GLY A 1 114 ? -19.739 3.020 -5.049 1.00 44.41 114 GLY A C 1
ATOM 896 O O . GLY A 1 114 ? -20.701 2.383 -5.460 1.00 44.41 114 GLY A O 1
ATOM 897 N N . SER A 1 115 ? -18.480 2.620 -5.261 1.00 46.16 115 SER A N 1
ATOM 898 C CA . SER A 1 115 ? -18.119 1.426 -6.055 1.00 46.16 115 SER A CA 1
ATOM 899 C C . SER A 1 115 ? -17.443 0.314 -5.246 1.00 46.16 115 SER A C 1
ATOM 901 O O . SER A 1 115 ? -16.814 -0.575 -5.818 1.00 46.16 115 SER A O 1
ATOM 903 N N . ILE A 1 116 ? -17.536 0.345 -3.913 1.00 49.38 116 ILE A N 1
ATOM 904 C CA . ILE A 1 116 ? -17.041 -0.753 -3.075 1.00 49.38 116 ILE A CA 1
ATOM 905 C C . ILE A 1 116 ? -17.997 -1.945 -3.234 1.00 49.38 116 ILE A C 1
ATOM 907 O O . ILE A 1 116 ? -18.998 -2.058 -2.526 1.00 49.38 116 ILE A O 1
ATOM 911 N N . ASN A 1 117 ? -17.694 -2.835 -4.181 1.00 40.22 117 ASN A N 1
ATOM 912 C CA . ASN A 1 117 ? -18.395 -4.106 -4.331 1.00 40.22 117 ASN A CA 1
ATOM 913 C C . ASN A 1 117 ? -18.120 -4.963 -3.087 1.00 40.22 117 ASN A C 1
ATOM 915 O O . ASN A 1 117 ? -16.996 -5.432 -2.893 1.00 40.22 117 ASN A O 1
ATOM 919 N N . ARG A 1 118 ? -19.132 -5.144 -2.226 1.00 38.62 118 ARG A N 1
ATOM 920 C CA . ARG A 1 118 ? -19.096 -6.166 -1.170 1.00 38.62 118 ARG A CA 1
ATOM 921 C C . ARG A 1 118 ? -19.152 -7.531 -1.855 1.00 38.62 118 ARG A C 1
ATOM 923 O O . ARG A 1 118 ? -20.090 -7.775 -2.611 1.00 38.62 118 ARG A O 1
ATOM 930 N N . VAL A 1 119 ? -18.143 -8.367 -1.621 1.00 41.00 119 VAL A N 1
ATOM 931 C CA . VAL A 1 119 ? -18.187 -9.798 -1.967 1.00 41.00 119 VAL A CA 1
ATOM 932 C C . VAL A 1 119 ? -18.915 -10.542 -0.857 1.00 41.00 119 VAL A C 1
ATOM 934 O O . VAL A 1 119 ? -18.705 -10.168 0.321 1.00 41.00 119 VAL A O 1
#

Sequence (119 aa):
MVCISLTAGHSAAHRRWAQEHLRWGRAECSNVLFTDVSYFSVQSGNRRIIIWRARGTGNNPAFVHESAQFGGGGVIVWDSVSINARTDLYTRVGRKTLFFEIAILIGRKGFSLGSINRV

Organism: Araneus ventricosus (NCBI:txid182803)

Secondary structure (DSSP, 8-state):
-PPPPPPHHHHHHHHHHHHHTTT--HHHHTT--EEEEEEEESS-SS--------TT----GGG------TT--EEEEEEEEETTEEPPPEEEEE-GGGHHHHHHHHHHS---GGG-EE-

Foldseek 3Di:
DDDDDDDPVRVVVVVVVCVVCVPDDPVNQQVDKDKDKDKAWPADPPNDPDDDDDPPPPDDCVPDDDDDDLPTWIKIWIWIDGPFFIADIDIDTGRPVCSVVVVVVVVVVCPDPVRGDGD